Protein AF-A0A950B2Y7-F1 (afdb_monomer_lite)

pLDDT: mean 89.85, std 8.96, range [56.75, 97.56]

Radius of gyration: 12.07 Å; chains: 1; bounding box: 28×20×31 Å

Foldseek 3Di:
DDDPDDDDDLDDDDDAAAAEDEDEDLVSLVVCVVVPAARYEYEYAEPVPCSCVVRVVRHRYYDYPDYDRD

Sequence (70 aa):
MRDVGRGEKVFDHDPVQGTLRHLESPDDVLALLETGADGVVALVRDAGATFLSPIFHELAAVVCTSGTRR

Structure (mmCIF, N/CA/C/O backbone):
data_AF-A0A950B2Y7-F1
#
_entry.id   AF-A0A950B2Y7-F1
#
loop_
_atom_site.group_PDB
_atom_site.id
_atom_site.type_symbol
_atom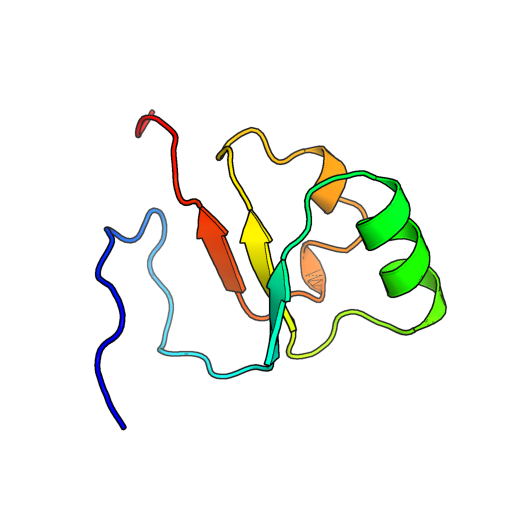_site.label_atom_id
_atom_site.label_alt_id
_atom_site.label_comp_id
_atom_site.label_asym_id
_atom_site.label_entity_id
_atom_site.label_seq_id
_atom_site.pdbx_PDB_ins_code
_atom_site.Cartn_x
_atom_site.Cartn_y
_atom_site.Cartn_z
_atom_site.occupancy
_atom_site.B_iso_or_equiv
_atom_site.auth_seq_id
_atom_site.auth_comp_id
_atom_site.auth_asym_id
_atom_site.auth_atom_id
_atom_site.pdbx_PDB_model_num
ATOM 1 N N . MET A 1 1 ? -15.532 6.306 -15.519 1.00 70.62 1 MET A N 1
ATOM 2 C CA . MET A 1 1 ? -14.234 6.064 -14.854 1.00 70.62 1 MET A CA 1
ATOM 3 C C . MET A 1 1 ? -13.145 6.547 -15.803 1.00 70.62 1 MET A C 1
ATOM 5 O O . MET A 1 1 ? -13.273 6.287 -16.992 1.00 7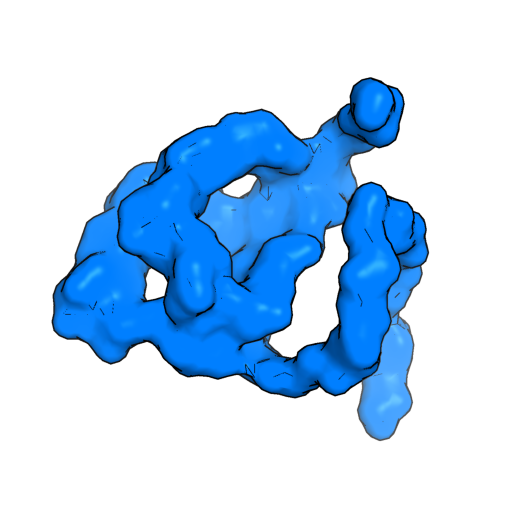0.62 1 MET A O 1
ATOM 9 N N . ARG A 1 2 ? -12.176 7.340 -15.333 1.00 91.12 2 ARG A N 1
ATOM 10 C CA . ARG A 1 2 ? -11.099 7.900 -16.169 1.00 91.12 2 ARG A CA 1
ATOM 11 C C . ARG A 1 2 ? -9.793 7.190 -15.826 1.00 91.12 2 ARG A C 1
ATOM 13 O O . ARG A 1 2 ? -9.446 7.140 -14.651 1.00 91.12 2 ARG A O 1
ATOM 20 N N . ASP A 1 3 ? -9.067 6.719 -16.835 1.00 93.00 3 ASP A N 1
ATOM 21 C CA . ASP A 1 3 ? -7.702 6.217 -16.660 1.00 93.00 3 ASP A CA 1
ATOM 22 C C . ASP A 1 3 ? -6.782 7.379 -16.250 1.00 93.00 3 ASP A C 1
ATOM 24 O O . ASP A 1 3 ? -6.677 8.383 -16.962 1.00 93.00 3 ASP A O 1
ATOM 28 N N . VAL A 1 4 ? -6.129 7.254 -15.092 1.00 92.44 4 VAL A N 1
ATOM 29 C CA . VAL A 1 4 ? -5.182 8.258 -14.561 1.00 92.44 4 VAL A CA 1
ATOM 30 C C . VAL A 1 4 ? -3.721 7.820 -14.665 1.00 92.44 4 VAL A C 1
ATOM 32 O O . VAL A 1 4 ? -2.821 8.632 -14.475 1.00 92.44 4 VAL A O 1
ATOM 35 N N . GLY A 1 5 ? -3.479 6.554 -14.998 1.00 91.12 5 GLY A N 1
ATOM 36 C CA . GLY A 1 5 ? -2.148 5.984 -15.138 1.00 91.12 5 GLY A CA 1
ATOM 37 C C . GLY A 1 5 ? -2.214 4.530 -15.583 1.00 91.12 5 GLY A C 1
ATOM 38 O O . GLY A 1 5 ? -3.267 3.893 -15.522 1.00 91.12 5 GLY A O 1
ATOM 39 N N . ARG A 1 6 ? -1.081 4.014 -16.054 1.00 92.00 6 ARG A N 1
ATOM 40 C CA . ARG A 1 6 ? -0.878 2.598 -16.367 1.00 92.00 6 ARG A CA 1
ATOM 41 C C . ARG A 1 6 ? 0.486 2.192 -15.841 1.00 92.00 6 ARG A C 1
ATOM 43 O O . ARG A 1 6 ? 1.422 2.985 -15.869 1.00 92.00 6 ARG A O 1
ATOM 50 N N . GLY A 1 7 ? 0.571 0.959 -15.379 1.00 90.62 7 GLY A N 1
ATOM 51 C CA . GLY A 1 7 ? 1.804 0.330 -14.947 1.00 90.62 7 GLY A CA 1
ATOM 52 C C . GLY A 1 7 ? 1.809 -1.114 -15.407 1.00 90.62 7 GLY A C 1
ATOM 53 O O . GLY A 1 7 ? 0.926 -1.553 -16.146 1.00 90.62 7 GLY A O 1
ATOM 54 N N . GLU A 1 8 ? 2.796 -1.860 -14.951 1.00 90.12 8 GLU A N 1
ATOM 55 C CA . GLU A 1 8 ? 2.907 -3.270 -15.271 1.00 90.12 8 GLU A CA 1
ATOM 56 C C . GLU A 1 8 ? 2.750 -4.078 -13.981 1.00 90.12 8 GLU A C 1
ATOM 58 O O . GLU A 1 8 ? 3.347 -3.751 -12.953 1.00 90.12 8 GLU A O 1
ATOM 63 N N . LYS A 1 9 ? 1.933 -5.134 -14.022 1.00 89.44 9 LYS A N 1
ATOM 64 C CA . LYS A 1 9 ? 1.705 -6.009 -12.867 1.00 89.44 9 LYS A CA 1
ATOM 65 C C . LYS A 1 9 ? 2.962 -6.813 -12.549 1.00 89.44 9 LYS A C 1
ATOM 67 O O . LYS A 1 9 ? 3.651 -7.273 -13.462 1.00 89.44 9 LYS A O 1
ATOM 72 N N . VAL A 1 10 ? 3.292 -6.933 -11.270 1.00 86.38 10 VAL A N 1
ATOM 73 C CA . VAL A 1 10 ? 4.409 -7.771 -10.793 1.00 86.38 10 VAL A CA 1
ATOM 74 C C . VAL A 1 10 ? 3.931 -9.180 -10.434 1.00 86.38 10 VAL A C 1
ATOM 76 O O . VAL A 1 10 ? 4.702 -10.126 -10.518 1.00 86.38 10 VAL A O 1
ATOM 79 N N . PHE A 1 11 ? 2.641 -9.318 -10.116 1.00 85.19 11 PHE A N 1
ATOM 80 C CA . PHE A 1 11 ? 1.964 -10.575 -9.815 1.00 85.19 11 PHE A CA 1
ATOM 81 C C . PHE A 1 11 ? 0.614 -10.621 -10.533 1.00 85.19 11 PHE A C 1
ATOM 83 O O . PHE A 1 11 ? 0.007 -9.577 -10.792 1.00 85.19 11 PHE A O 1
ATOM 90 N N . ASP A 1 12 ? 0.147 -11.825 -10.850 1.00 92.50 12 ASP A N 1
ATOM 91 C CA . ASP A 1 12 ? -1.194 -12.039 -11.387 1.00 92.50 12 ASP A CA 1
ATOM 92 C C . ASP A 1 12 ? -2.235 -12.023 -10.266 1.00 92.50 12 ASP A C 1
ATOM 94 O O . ASP A 1 12 ? -2.059 -12.667 -9.234 1.00 92.50 12 ASP A O 1
ATOM 98 N N . HIS A 1 13 ? -3.319 -11.276 -10.477 1.00 90.06 13 HIS A N 1
ATOM 99 C CA . HIS A 1 13 ? -4.449 -11.167 -9.559 1.00 90.06 13 HIS A CA 1
ATOM 100 C C . HIS A 1 13 ? -5.690 -10.673 -10.324 1.00 90.06 13 HIS A C 1
ATOM 102 O O . HIS A 1 13 ? -5.557 -10.008 -11.359 1.00 90.06 13 HIS A O 1
ATOM 108 N N . ASP A 1 14 ? -6.885 -10.968 -9.810 1.00 94.69 14 ASP A N 1
ATOM 109 C CA . ASP A 1 14 ? -8.140 -10.416 -10.328 1.00 94.69 14 ASP A CA 1
ATOM 110 C C . ASP A 1 14 ? -8.229 -8.889 -10.112 1.00 94.69 14 ASP A C 1
ATOM 112 O O . ASP A 1 14 ? -7.552 -8.325 -9.251 1.00 94.69 14 ASP A O 1
ATOM 116 N N . PRO A 1 15 ? -9.046 -8.147 -10.872 1.00 93.56 15 PRO A N 1
ATOM 117 C CA . PRO A 1 15 ? -9.217 -6.719 -10.626 1.00 93.56 15 PRO A CA 1
ATOM 118 C C . PRO A 1 15 ? -9.763 -6.438 -9.217 1.00 93.56 15 PRO A C 1
ATOM 120 O O . PRO A 1 15 ? -10.769 -7.016 -8.812 1.00 93.56 15 PRO A O 1
ATOM 123 N N . VAL A 1 16 ? -9.140 -5.498 -8.501 1.00 95.19 16 VAL A N 1
ATOM 1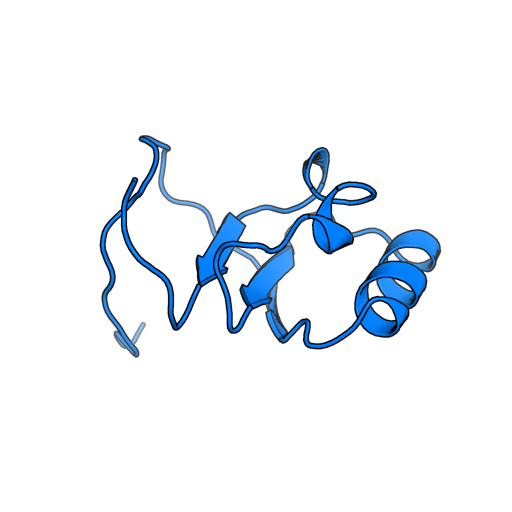24 C CA . VAL A 1 16 ? -9.595 -5.032 -7.180 1.00 95.19 16 VAL A CA 1
ATOM 125 C C . VAL A 1 16 ? -10.010 -3.565 -7.219 1.00 95.19 16 VAL A C 1
ATOM 127 O O . VAL A 1 16 ? -9.588 -2.798 -8.088 1.00 95.19 16 VAL A O 1
ATOM 130 N N . GLN A 1 17 ? -10.835 -3.166 -6.255 1.00 95.12 17 GLN A N 1
ATOM 131 C CA . GLN A 1 17 ? -11.217 -1.777 -6.017 1.00 95.12 17 GLN A CA 1
ATOM 132 C C . GLN A 1 17 ? -10.971 -1.427 -4.553 1.00 95.12 17 GLN A C 1
ATOM 134 O O . GLN A 1 17 ? -11.063 -2.287 -3.682 1.00 95.12 17 GLN A O 1
ATOM 139 N N . GLY A 1 18 ? -10.673 -0.158 -4.289 1.00 95.50 18 GLY A N 1
ATOM 140 C CA . GLY A 1 18 ? -10.394 0.304 -2.940 1.00 95.50 18 GLY A CA 1
ATOM 141 C C . GLY A 1 18 ? -10.120 1.799 -2.866 1.00 95.50 18 GLY A C 1
ATOM 142 O O . GLY A 1 18 ? -10.174 2.513 -3.873 1.00 95.50 18 GLY A O 1
ATOM 143 N N . THR A 1 19 ? -9.817 2.264 -1.659 1.00 96.44 19 THR A N 1
ATOM 144 C CA . THR A 1 19 ? -9.477 3.664 -1.393 1.00 96.44 19 THR A CA 1
ATOM 145 C C . THR A 1 19 ? -7.980 3.866 -1.571 1.00 96.44 19 THR A C 1
ATOM 147 O O . THR A 1 19 ? -7.180 3.266 -0.858 1.00 96.44 19 THR A O 1
ATOM 150 N N . LEU A 1 20 ? -7.593 4.725 -2.515 1.00 95.56 20 LEU A N 1
ATOM 151 C CA . LEU A 1 20 ? -6.188 5.059 -2.733 1.00 95.56 20 LEU A CA 1
ATOM 152 C C . LEU A 1 20 ? -5.646 5.880 -1.556 1.00 95.56 20 LEU A C 1
ATOM 154 O O . LEU A 1 20 ? -6.211 6.923 -1.219 1.00 95.56 20 LEU A O 1
ATOM 158 N N . ARG A 1 21 ? -4.527 5.448 -0.972 1.00 96.12 21 ARG A N 1
ATOM 159 C CA . ARG A 1 21 ? -3.815 6.180 0.085 1.00 96.12 21 ARG A CA 1
ATOM 160 C C . ARG A 1 21 ? -2.331 6.243 -0.242 1.00 96.12 21 ARG A C 1
ATOM 162 O O . ARG A 1 21 ? -1.730 5.220 -0.546 1.00 96.12 21 ARG A O 1
ATOM 169 N N . HIS A 1 22 ? -1.751 7.439 -0.198 1.00 94.69 22 HIS A N 1
ATOM 170 C CA . HIS A 1 22 ? -0.310 7.611 -0.363 1.00 94.69 22 HIS A CA 1
ATOM 171 C C . HIS A 1 22 ? 0.379 7.314 0.968 1.00 94.69 22 HIS A C 1
ATOM 173 O O . HIS A 1 22 ? 0.017 7.923 1.970 1.00 94.69 22 HIS A O 1
ATOM 179 N N . LEU A 1 23 ? 1.313 6.364 0.971 1.00 94.62 23 LEU A N 1
ATOM 180 C CA . LEU A 1 23 ? 2.090 5.980 2.149 1.00 94.62 23 LEU A CA 1
ATOM 181 C C . LEU A 1 23 ? 3.555 6.321 1.873 1.00 94.62 23 LEU A C 1
ATOM 183 O O . LEU A 1 23 ? 4.198 5.706 1.017 1.00 94.62 23 LEU A O 1
ATOM 187 N N . GLU A 1 24 ? 4.067 7.335 2.564 1.00 91.06 24 GLU A N 1
ATOM 188 C CA . GLU A 1 24 ? 5.415 7.874 2.344 1.00 91.06 24 GLU A CA 1
ATOM 189 C C . GLU A 1 24 ? 6.371 7.512 3.481 1.00 91.06 24 GLU A C 1
ATOM 191 O O . GLU A 1 24 ? 7.590 7.564 3.302 1.00 91.06 24 GLU A O 1
ATOM 196 N N . SER A 1 25 ? 5.829 7.127 4.637 1.00 90.75 25 SER A N 1
ATOM 197 C CA . SER A 1 25 ? 6.591 6.887 5.854 1.00 90.75 25 SER A CA 1
ATOM 198 C C . SER A 1 25 ? 6.018 5.740 6.699 1.00 90.75 25 SER A C 1
ATOM 200 O O . SER A 1 25 ? 4.860 5.346 6.532 1.00 90.75 25 SER A O 1
ATOM 202 N N . PRO A 1 26 ? 6.803 5.205 7.651 1.00 91.62 26 PRO A N 1
ATOM 203 C CA . PRO A 1 26 ? 6.294 4.271 8.652 1.00 91.62 26 PRO A CA 1
ATOM 204 C C . PRO A 1 26 ? 5.144 4.833 9.500 1.00 91.62 26 PRO A C 1
ATOM 206 O O . PRO A 1 26 ? 4.284 4.062 9.913 1.00 91.62 26 PRO A O 1
ATOM 209 N N . ASP A 1 27 ? 5.085 6.150 9.724 1.00 93.31 27 ASP A N 1
ATOM 210 C CA . ASP A 1 27 ? 4.015 6.778 10.512 1.00 93.31 27 ASP A CA 1
ATOM 211 C C . ASP A 1 27 ? 2.642 6.599 9.845 1.00 93.31 27 ASP A C 1
ATOM 213 O O . ASP A 1 27 ? 1.640 6.369 10.524 1.00 93.31 27 ASP A O 1
ATOM 217 N N . ASP A 1 28 ? 2.598 6.593 8.508 1.00 93.62 28 ASP A N 1
ATOM 218 C CA . ASP A 1 28 ? 1.369 6.329 7.751 1.00 93.62 28 ASP A CA 1
ATOM 219 C C . ASP A 1 28 ? 0.863 4.892 7.971 1.00 93.62 28 ASP A C 1
ATOM 221 O O . ASP A 1 28 ? -0.344 4.640 8.013 1.00 93.62 28 ASP A O 1
ATOM 225 N N . VAL A 1 29 ? 1.791 3.944 8.137 1.00 93.62 29 VAL A N 1
ATOM 226 C CA . VAL A 1 29 ? 1.481 2.544 8.458 1.00 93.62 29 VAL A CA 1
ATOM 227 C C . VAL A 1 29 ? 1.019 2.413 9.904 1.00 93.62 29 VAL A C 1
ATOM 229 O O . VAL A 1 29 ? 0.048 1.705 10.158 1.00 93.62 29 VAL A O 1
ATOM 232 N N . LEU A 1 30 ? 1.656 3.118 10.843 1.00 93.94 30 LEU A N 1
ATOM 233 C CA . LEU A 1 30 ? 1.231 3.140 12.246 1.00 93.94 30 LEU A CA 1
ATOM 234 C C . LEU A 1 30 ? -0.209 3.653 12.385 1.00 93.94 30 LEU A C 1
ATOM 236 O O . LEU A 1 30 ? -1.012 3.027 13.071 1.00 93.94 30 LEU A O 1
ATOM 240 N N . ALA A 1 31 ? -0.577 4.710 11.659 1.00 94.44 31 ALA A N 1
ATOM 241 C CA . ALA A 1 31 ? -1.952 5.215 11.646 1.00 94.44 31 ALA A CA 1
ATOM 242 C C . ALA A 1 31 ? -2.964 4.192 11.086 1.00 94.44 31 ALA A C 1
ATOM 244 O O . ALA A 1 31 ? -4.123 4.146 11.506 1.00 94.44 31 ALA A O 1
ATOM 245 N N . LEU A 1 32 ? -2.544 3.363 10.126 1.00 94.75 32 LEU A N 1
ATOM 246 C CA . LEU A 1 32 ? -3.369 2.283 9.578 1.00 94.75 32 LEU A CA 1
ATOM 247 C C . LEU A 1 32 ? -3.456 1.076 10.512 1.00 94.75 32 LEU A C 1
ATOM 249 O O . LEU A 1 32 ? -4.501 0.447 10.556 1.00 94.75 32 LEU A O 1
ATOM 253 N N . LEU A 1 33 ? -2.429 0.786 11.308 1.00 93.75 33 LEU A N 1
ATOM 254 C CA . LEU A 1 33 ? -2.511 -0.267 12.326 1.00 93.75 33 LEU A CA 1
ATOM 255 C C . LEU A 1 33 ? -3.565 0.041 13.397 1.00 93.75 33 LEU A C 1
ATOM 257 O O . LEU A 1 33 ? -4.184 -0.873 13.932 1.00 93.75 33 LEU A O 1
ATOM 261 N N . GLU A 1 34 ? -3.795 1.319 13.701 1.00 92.69 34 GLU A N 1
ATOM 262 C CA . GLU A 1 34 ? -4.840 1.733 14.645 1.00 92.69 34 GLU A CA 1
ATOM 263 C C . GLU A 1 34 ? -6.251 1.671 14.041 1.00 92.69 34 GLU A C 1
ATOM 265 O O . GLU A 1 34 ? -7.224 1.458 14.765 1.00 92.69 34 GLU A O 1
ATOM 270 N N . THR A 1 35 ? -6.374 1.886 12.727 1.00 93.81 35 THR A N 1
ATOM 271 C CA . THR A 1 35 ? -7.668 2.083 12.044 1.00 93.81 35 THR A CA 1
ATOM 272 C C . THR A 1 35 ? -8.095 0.933 11.127 1.00 93.81 35 THR A C 1
ATOM 274 O O . THR A 1 35 ? -9.264 0.880 10.746 1.00 93.81 35 THR A O 1
ATOM 277 N N . GLY A 1 36 ? -7.188 0.007 10.817 1.00 94.31 36 GLY A N 1
ATOM 278 C CA . GLY A 1 36 ? -7.338 -1.056 9.823 1.00 94.31 36 GLY A CA 1
ATOM 279 C C . GLY A 1 36 ? -6.948 -0.610 8.409 1.00 94.31 36 GLY A C 1
ATOM 280 O O . GLY A 1 36 ? -7.080 0.567 8.049 1.00 94.31 36 GLY A O 1
ATOM 281 N N . ALA A 1 37 ? -6.477 -1.555 7.590 1.00 96.19 37 ALA A N 1
ATOM 282 C CA . ALA A 1 37 ? -6.082 -1.293 6.201 1.00 96.19 37 ALA A CA 1
ATOM 283 C C . ALA A 1 37 ? -6.953 -2.003 5.142 1.00 96.19 37 ALA A C 1
ATOM 285 O O . ALA A 1 37 ? -6.645 -1.942 3.947 1.00 96.19 37 ALA A O 1
ATOM 286 N N . ASP A 1 38 ? -8.071 -2.603 5.555 1.00 96.62 38 ASP A N 1
ATOM 287 C CA . ASP A 1 38 ? -9.018 -3.273 4.662 1.00 96.62 38 ASP A CA 1
ATOM 288 C C . ASP A 1 38 ? -9.516 -2.349 3.539 1.00 96.62 38 ASP A C 1
ATOM 290 O O . ASP A 1 38 ? -10.005 -1.236 3.758 1.00 96.62 38 ASP A O 1
ATOM 294 N N . GLY A 1 39 ? -9.411 -2.821 2.294 1.00 96.25 39 GLY A N 1
ATOM 295 C CA . GLY A 1 39 ? -9.862 -2.065 1.123 1.00 96.25 39 GLY A CA 1
ATOM 296 C C . GLY A 1 39 ? -8.957 -0.887 0.744 1.00 96.25 39 GLY A C 1
ATOM 297 O O . GLY A 1 39 ? -9.315 -0.108 -0.145 1.00 96.25 39 GLY A O 1
ATOM 298 N N . VAL A 1 40 ? -7.794 -0.726 1.381 1.00 97.56 40 VAL A N 1
ATOM 299 C CA . VAL A 1 40 ? -6.821 0.313 1.022 1.00 97.56 40 VAL A CA 1
ATOM 300 C C . VAL A 1 40 ? -5.980 -0.132 -0.173 1.00 97.56 40 VAL A C 1
ATOM 302 O O . VAL A 1 40 ? -5.427 -1.230 -0.202 1.00 97.56 40 VAL A O 1
ATOM 305 N N . VAL A 1 41 ? -5.845 0.758 -1.157 1.00 96.56 41 VAL A N 1
ATOM 306 C CA . VAL A 1 41 ? -4.848 0.649 -2.226 1.00 96.56 41 VAL A CA 1
ATOM 307 C C . VAL A 1 41 ? -3.678 1.554 -1.858 1.00 96.56 41 VAL A C 1
ATOM 309 O O . VAL A 1 41 ? -3.789 2.781 -1.925 1.00 96.56 41 VAL A O 1
ATOM 312 N N . ALA A 1 42 ? -2.561 0.960 -1.453 1.00 95.94 42 ALA A N 1
ATOM 313 C CA . ALA A 1 42 ? -1.367 1.702 -1.079 1.00 95.94 42 ALA A CA 1
ATOM 314 C C . ALA A 1 42 ? -0.657 2.230 -2.329 1.00 95.94 42 ALA A C 1
ATOM 316 O O . ALA A 1 42 ? -0.203 1.461 -3.173 1.00 95.94 42 ALA A O 1
ATOM 317 N N . LEU A 1 43 ? -0.532 3.547 -2.439 1.00 94.94 43 LEU A N 1
ATOM 318 C CA . LEU A 1 43 ? 0.371 4.194 -3.377 1.00 94.94 43 LEU A CA 1
ATOM 319 C C . LEU A 1 43 ? 1.691 4.447 -2.653 1.00 94.94 43 LEU A C 1
ATOM 321 O O . LEU A 1 43 ? 1.708 5.136 -1.636 1.00 94.94 43 LEU A O 1
ATOM 325 N N . VAL A 1 44 ? 2.786 3.919 -3.184 1.00 93.50 44 VAL A N 1
ATOM 326 C CA . VAL A 1 44 ? 4.131 4.126 -2.641 1.00 93.50 44 VAL A CA 1
ATOM 327 C C . VAL A 1 44 ? 5.078 4.624 -3.720 1.00 93.50 44 VAL A C 1
ATOM 329 O O . VAL A 1 44 ? 4.881 4.417 -4.925 1.00 93.50 44 VAL A O 1
ATOM 332 N N . ARG A 1 45 ? 6.138 5.308 -3.292 1.00 87.94 45 ARG A N 1
ATOM 333 C CA . ARG A 1 45 ? 7.171 5.756 -4.222 1.00 87.94 45 ARG A CA 1
ATOM 334 C C . ARG A 1 45 ? 8.015 4.589 -4.712 1.00 87.94 45 ARG A C 1
ATOM 336 O O . ARG A 1 45 ? 8.131 4.413 -5.918 1.00 87.94 45 ARG A O 1
ATOM 343 N N . ASP A 1 46 ? 8.579 3.806 -3.803 1.00 82.31 46 ASP A N 1
ATOM 344 C CA . ASP A 1 46 ? 9.549 2.753 -4.115 1.00 82.31 46 ASP A CA 1
ATOM 345 C C . ASP A 1 46 ? 8.952 1.356 -3.883 1.00 82.31 46 ASP A C 1
ATOM 347 O O . ASP A 1 46 ? 8.193 1.138 -2.939 1.00 82.31 46 ASP A O 1
ATOM 351 N N . ALA A 1 47 ? 9.330 0.407 -4.738 1.00 61.94 47 ALA A N 1
ATOM 352 C CA . ALA A 1 47 ? 9.016 -1.010 -4.616 1.00 61.94 47 ALA A CA 1
ATOM 353 C C . ALA A 1 47 ? 9.676 -1.680 -3.398 1.00 61.94 47 ALA A C 1
ATOM 355 O O . ALA A 1 47 ? 9.190 -2.715 -2.947 1.00 61.94 47 ALA A O 1
ATOM 356 N N . GLY A 1 48 ? 10.727 -1.088 -2.818 1.00 68.12 48 GLY A N 1
ATOM 357 C CA . GLY A 1 48 ? 11.385 -1.565 -1.592 1.00 68.12 48 GLY A CA 1
ATOM 358 C C . GLY A 1 48 ? 10.552 -1.457 -0.304 1.00 68.12 48 GLY A C 1
ATOM 359 O O . GLY A 1 48 ? 11.129 -1.432 0.778 1.00 68.12 48 GLY A O 1
ATOM 360 N N . ALA A 1 49 ? 9.222 -1.369 -0.400 1.00 74.00 49 ALA A N 1
ATOM 361 C CA . ALA A 1 49 ? 8.272 -0.996 0.647 1.00 74.00 49 ALA A CA 1
ATOM 362 C C . ALA A 1 49 ? 8.104 -2.030 1.786 1.00 74.00 49 ALA A C 1
ATOM 364 O O . ALA A 1 49 ? 6.996 -2.303 2.237 1.00 74.00 49 ALA A O 1
ATOM 365 N N . THR A 1 50 ? 9.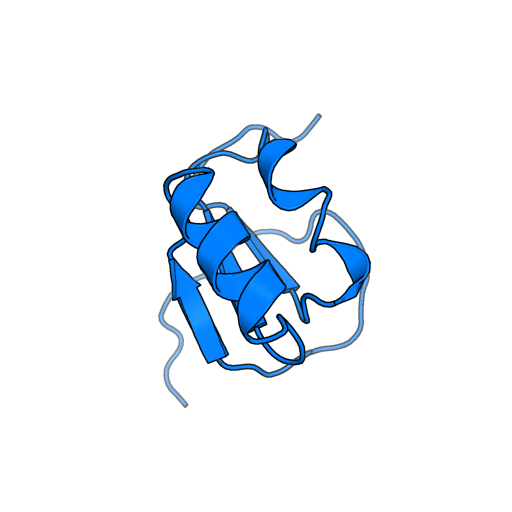201 -2.582 2.309 1.00 84.12 50 THR A N 1
ATOM 366 C CA . THR A 1 50 ? 9.237 -3.489 3.468 1.00 84.12 50 THR A CA 1
ATOM 367 C C . THR A 1 50 ? 8.544 -2.890 4.693 1.00 84.12 50 THR A C 1
ATOM 369 O O . THR A 1 50 ? 8.013 -3.625 5.520 1.00 84.12 50 THR A O 1
ATOM 372 N N . PHE A 1 51 ? 8.489 -1.559 4.800 1.00 88.56 51 PHE A N 1
ATOM 373 C CA . PHE A 1 51 ? 7.755 -0.869 5.862 1.00 88.56 51 PHE A CA 1
ATOM 374 C C . PHE A 1 51 ? 6.238 -1.140 5.834 1.00 88.56 51 PHE A C 1
ATOM 376 O O . PHE A 1 51 ? 5.591 -0.978 6.861 1.00 88.56 51 PHE A O 1
ATOM 383 N N . LEU A 1 52 ? 5.677 -1.603 4.708 1.00 92.12 52 LEU A N 1
ATOM 384 C CA . LEU A 1 52 ? 4.278 -2.038 4.606 1.00 92.12 52 LEU A CA 1
ATOM 385 C C . LEU A 1 52 ? 4.023 -3.412 5.229 1.00 92.12 52 LEU A C 1
ATOM 387 O O . LEU A 1 52 ? 2.865 -3.761 5.436 1.00 92.12 52 LEU A O 1
ATOM 391 N N . SER A 1 53 ? 5.071 -4.192 5.524 1.00 92.38 53 SER A N 1
ATOM 392 C CA . SER A 1 53 ? 4.971 -5.564 6.047 1.00 92.38 53 SER A CA 1
ATOM 393 C C . SER A 1 53 ? 3.910 -5.748 7.150 1.00 92.38 53 SER A C 1
ATOM 395 O O . SER A 1 53 ? 3.130 -6.695 7.037 1.00 92.38 53 SER A O 1
ATOM 397 N N . PRO A 1 54 ? 3.777 -4.845 8.149 1.00 93.38 54 PRO A N 1
ATOM 398 C CA . PRO A 1 54 ? 2.782 -5.001 9.213 1.00 93.38 54 PRO A CA 1
ATOM 399 C C . PRO A 1 54 ? 1.327 -5.053 8.729 1.00 93.38 54 PRO A C 1
ATOM 401 O O . PRO A 1 54 ? 0.526 -5.770 9.317 1.00 93.38 54 PRO A O 1
ATOM 404 N N . ILE A 1 55 ? 0.995 -4.329 7.656 1.00 94.38 55 ILE A N 1
ATOM 405 C CA . ILE A 1 55 ? -0.377 -4.192 7.132 1.00 94.38 55 ILE A CA 1
ATOM 406 C C . ILE A 1 55 ? -0.561 -4.859 5.764 1.00 94.38 55 ILE A C 1
ATOM 408 O O . ILE A 1 55 ? -1.651 -4.834 5.203 1.00 94.38 55 ILE A O 1
ATOM 412 N N . PHE A 1 56 ? 0.494 -5.451 5.195 1.00 92.12 56 PHE A N 1
ATOM 413 C CA . PHE A 1 56 ? 0.513 -5.884 3.793 1.00 92.12 56 PHE A CA 1
ATOM 414 C C . PHE A 1 56 ? -0.606 -6.876 3.445 1.00 92.12 56 PHE A C 1
ATOM 416 O O . PHE A 1 56 ? -1.125 -6.855 2.336 1.00 92.12 56 PHE A O 1
ATOM 423 N N . HIS A 1 57 ? -0.980 -7.726 4.400 1.00 92.12 57 HIS A N 1
ATOM 424 C CA . HIS A 1 57 ? -2.004 -8.755 4.236 1.00 92.12 57 HIS A CA 1
ATOM 425 C C . HIS A 1 57 ? -3.448 -8.221 4.267 1.00 92.12 57 HIS A C 1
ATOM 427 O O . HIS A 1 57 ? -4.350 -8.929 3.832 1.00 92.12 57 HIS A O 1
ATOM 433 N N . GLU A 1 58 ? -3.659 -6.999 4.760 1.00 95.00 58 GLU A N 1
ATOM 434 C CA . GLU A 1 58 ? -4.968 -6.325 4.804 1.00 95.00 58 GLU A CA 1
ATOM 435 C C . GLU A 1 58 ? -5.193 -5.419 3.580 1.00 95.00 58 GLU A C 1
ATOM 437 O O . GLU A 1 58 ? -6.326 -5.084 3.230 1.00 95.00 58 GLU A O 1
ATOM 442 N N . LEU A 1 59 ? -4.11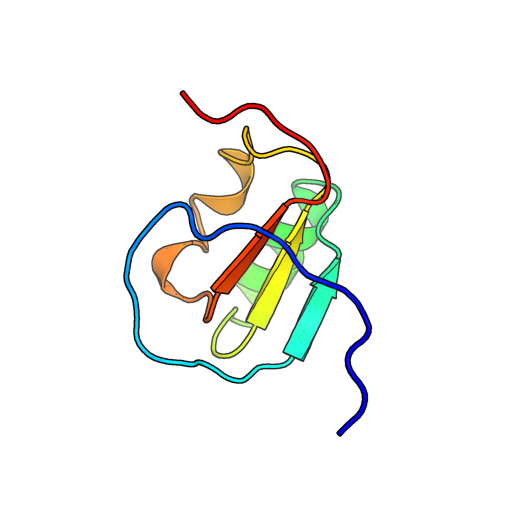1 -5.015 2.903 1.00 95.69 59 LEU A N 1
ATOM 443 C CA . LEU A 1 59 ? -4.184 -4.138 1.737 1.00 95.69 59 LEU A CA 1
ATOM 444 C C . LEU A 1 59 ? -4.898 -4.822 0.567 1.00 95.69 59 LEU A C 1
ATOM 446 O O . LEU A 1 59 ? -4.615 -5.964 0.214 1.00 95.69 59 LEU A O 1
ATOM 450 N N . ALA A 1 60 ? -5.749 -4.064 -0.125 1.00 96.19 60 ALA A N 1
ATOM 451 C CA . ALA A 1 60 ? -6.385 -4.525 -1.354 1.00 96.19 60 ALA A CA 1
ATOM 452 C C . ALA A 1 60 ? -5.395 -4.582 -2.528 1.00 96.19 60 ALA A C 1
ATOM 454 O O . ALA A 1 60 ? -5.479 -5.475 -3.368 1.00 96.19 60 ALA A O 1
ATOM 455 N N . ALA A 1 61 ? -4.478 -3.612 -2.617 1.00 94.75 61 ALA A N 1
ATOM 456 C CA . ALA A 1 61 ?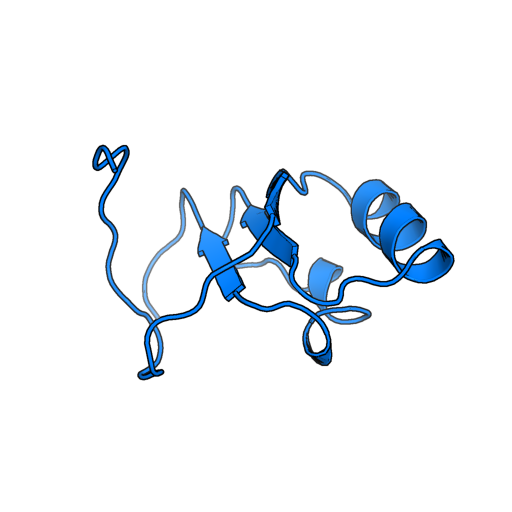 -3.419 -3.580 -3.625 1.00 94.75 61 ALA A CA 1
ATOM 457 C C . ALA A 1 61 ? -2.287 -2.616 -3.248 1.00 94.75 61 ALA A C 1
ATOM 459 O O . ALA A 1 61 ? -2.449 -1.732 -2.406 1.00 94.75 61 ALA A O 1
ATOM 460 N N . VAL A 1 62 ? -1.160 -2.746 -3.951 1.00 93.81 62 VAL A N 1
ATOM 461 C CA . VAL A 1 62 ? -0.027 -1.817 -3.886 1.00 93.81 62 VAL A CA 1
ATOM 462 C C . VAL A 1 62 ? 0.309 -1.319 -5.290 1.00 93.81 62 VAL A C 1
ATOM 464 O O . VAL A 1 62 ? 0.412 -2.103 -6.234 1.00 93.81 62 VAL A O 1
ATOM 467 N N . VAL A 1 63 ? 0.494 -0.008 -5.427 1.00 93.69 63 VAL A N 1
ATOM 468 C CA . VAL A 1 63 ? 0.937 0.669 -6.647 1.00 93.69 63 VAL A CA 1
ATOM 469 C C . VAL A 1 63 ? 2.238 1.401 -6.342 1.00 93.69 63 VAL A C 1
ATOM 471 O O . VAL A 1 63 ? 2.262 2.309 -5.515 1.00 93.69 63 VAL A O 1
ATOM 474 N N . CYS A 1 64 ? 3.313 1.040 -7.038 1.00 91.94 64 CYS A N 1
ATOM 475 C CA . CYS A 1 64 ? 4.602 1.719 -6.928 1.00 91.94 64 CYS A CA 1
ATOM 476 C C . CYS A 1 64 ? 4.780 2.689 -8.099 1.00 91.94 64 CYS A C 1
ATOM 478 O O . CYS A 1 64 ? 4.535 2.325 -9.250 1.00 91.94 64 CYS A O 1
ATOM 480 N N . THR A 1 65 ? 5.225 3.915 -7.826 1.00 91.12 65 THR A N 1
ATOM 481 C CA . THR A 1 65 ? 5.503 4.914 -8.882 1.00 91.12 65 THR A CA 1
ATOM 482 C C . THR A 1 65 ? 6.945 4.878 -9.393 1.00 91.12 65 THR A C 1
ATOM 484 O O . THR A 1 65 ? 7.257 5.505 -10.404 1.00 91.12 65 THR A O 1
ATOM 487 N N . SER A 1 66 ? 7.825 4.129 -8.728 1.00 86.44 66 SER A N 1
ATOM 488 C CA . SER A 1 66 ? 9.208 3.877 -9.129 1.00 86.44 66 SER A CA 1
ATOM 489 C C . SER A 1 66 ? 9.666 2.485 -8.676 1.00 86.44 66 SER A C 1
ATOM 491 O O . SER A 1 66 ? 8.989 1.816 -7.894 1.00 86.44 66 SER A O 1
ATOM 493 N N . GLY A 1 67 ? 10.812 2.045 -9.194 1.00 76.94 67 GLY A N 1
ATOM 494 C CA . GLY A 1 67 ? 11.390 0.730 -8.932 1.00 76.94 67 GLY A CA 1
ATOM 495 C C . GLY A 1 67 ? 11.812 0.026 -10.220 1.00 76.94 67 GLY A C 1
ATOM 496 O O . GLY A 1 67 ? 11.440 0.424 -11.324 1.00 76.94 67 GLY A O 1
ATOM 497 N N . THR A 1 68 ? 12.601 -1.031 -10.079 1.00 66.88 68 THR A N 1
ATOM 498 C CA . THR A 1 68 ? 12.985 -1.932 -11.169 1.00 66.88 68 THR A CA 1
ATOM 499 C C . THR A 1 68 ? 12.395 -3.308 -10.911 1.00 66.88 68 THR A C 1
ATOM 501 O O . THR A 1 68 ? 12.433 -3.806 -9.786 1.00 66.88 68 THR A O 1
ATOM 504 N N . ARG A 1 69 ? 11.858 -3.940 -11.961 1.00 61.34 69 ARG A N 1
ATOM 505 C CA . ARG A 1 69 ? 11.525 -5.366 -11.908 1.00 61.34 69 ARG A CA 1
ATOM 506 C C . ARG A 1 69 ? 12.816 -6.131 -11.634 1.00 61.34 69 ARG A C 1
ATOM 508 O O . ARG A 1 69 ? 13.807 -5.909 -12.332 1.00 61.34 69 ARG A O 1
ATOM 515 N N . ARG A 1 70 ? 12.805 -6.984 -10.618 1.00 56.75 70 ARG A N 1
ATOM 516 C CA . ARG A 1 70 ? 13.867 -7.955 -10.379 1.00 56.75 70 ARG A CA 1
ATOM 517 C C . ARG A 1 70 ? 13.331 -9.350 -10.614 1.00 56.75 70 ARG A C 1
ATOM 519 O O . ARG A 1 70 ? 12.149 -9.564 -10.275 1.00 56.75 70 ARG A O 1
#

Secondary structure (DSSP, 8-state):
---------SS-------EEEE--SHHHHHHHHHH--TTEEEEES-S--GGGTTTTTT-SEEEESS----